Protein AF-A0A6M8MHC4-F1 (afdb_monomer_lite)

Radius of gyration: 24.28 Å; chains: 1; bounding box: 52×31×83 Å

InterPro domains:
  IPR009468 Protein of unknown function DUF1090 [PF06476] (12-115)

Foldseek 3Di:
DDDDPPPPPPPPPPPQAVLNVVLVVLVVVLVVCVVVVVVVSNVVSVVVSVVSVVQCVVPVNSVVVLVVVLVVLVVVLVVLVVVLVVLVVCVVVDDPVVSVVVNVVSVVVNVVSVVVSVVSVVVD

Organism: NCBI:txid1848766

pLDDT: mean 88.91, std 14.84, range [40.06, 98.25]

Secondary structure (DSSP, 8-state):
-----------------HHHHHHHHHHHHHHHHHHTT-HHHHHHHHHHHHHHHHHHHH-TTHHHHHHHHHHHHHHHHHHHHHHHHHHHHTGGGS-HHHHHHHHHHHHHHHHHHHHHHHHHHHT-

Sequence (124 aa):
MKQLLFLLALCSFAFSTQCEVKIEQIQKEIAYAKNYNHQEKALSLELALKEVQADCAKDPLFYDKKLEAKKLKEQEVEKIEQELKELKKQKDYMSKAEYKSKKEALKDKKDKIKKEIKEYIDNL

Structure (mmCIF, N/CA/C/O backbone):
data_AF-A0A6M8MHC4-F1
#
_entry.id   AF-A0A6M8MHC4-F1
#
loop_
_atom_site.group_PDB
_atom_site.id
_atom_site.type_symbol
_atom_site.label_atom_id
_atom_site.label_alt_id
_atom_site.label_comp_id
_atom_site.label_asym_id
_atom_site.label_entity_id
_atom_site.label_seq_id
_atom_site.pdbx_PDB_ins_code
_atom_site.Cartn_x
_atom_site.Cartn_y
_atom_site.Cartn_z
_atom_site.occupancy
_atom_site.B_iso_or_equiv
_atom_site.auth_seq_id
_atom_site.auth_comp_id
_atom_site.auth_asym_id
_atom_site.auth_atom_id
_atom_site.pdbx_PDB_model_num
ATOM 1 N N . MET A 1 1 ? 30.565 -12.765 50.464 1.00 40.06 1 MET A N 1
ATOM 2 C CA . MET A 1 1 ? 30.448 -12.222 49.093 1.00 40.06 1 MET A CA 1
ATOM 3 C C . MET A 1 1 ? 29.012 -12.427 48.641 1.00 40.06 1 MET A C 1
ATOM 5 O O . MET A 1 1 ? 28.560 -13.563 48.588 1.00 40.06 1 MET A O 1
ATOM 9 N N . LYS A 1 2 ? 28.254 -11.335 48.512 1.00 46.06 2 LYS A N 1
ATOM 10 C CA . LYS A 1 2 ? 26.793 -11.340 48.360 1.00 46.06 2 LYS A CA 1
ATOM 11 C C . LYS A 1 2 ? 26.457 -11.522 46.878 1.00 46.06 2 LYS A C 1
ATOM 13 O O . LYS A 1 2 ? 26.894 -10.724 46.058 1.00 46.06 2 LYS A O 1
ATOM 18 N N . GLN A 1 3 ? 25.769 -12.617 46.568 1.00 51.75 3 GLN A N 1
ATOM 19 C CA . GLN A 1 3 ? 25.369 -13.024 45.221 1.00 51.75 3 GLN A CA 1
ATOM 20 C C . GLN A 1 3 ? 24.595 -11.898 44.517 1.00 51.75 3 GLN A C 1
ATOM 22 O O . GLN A 1 3 ? 23.599 -11.400 45.043 1.00 51.75 3 GLN A O 1
ATOM 27 N N . LEU A 1 4 ? 25.090 -11.487 43.348 1.00 59.81 4 LEU A N 1
ATOM 28 C CA . LEU A 1 4 ? 24.461 -10.502 42.476 1.00 59.81 4 LEU A CA 1
ATOM 29 C C . LEU A 1 4 ? 23.346 -11.210 41.689 1.00 59.81 4 LEU A C 1
ATOM 31 O O . LEU A 1 4 ? 23.614 -11.965 40.758 1.00 59.81 4 LEU A O 1
ATOM 35 N N . LEU A 1 5 ? 22.096 -10.994 42.092 1.00 54.75 5 LEU A N 1
ATOM 36 C CA . LEU A 1 5 ? 20.913 -11.451 41.364 1.00 54.75 5 LEU A CA 1
ATOM 37 C C . LEU A 1 5 ? 20.698 -10.508 40.169 1.00 54.75 5 LEU A C 1
ATOM 39 O O . LEU A 1 5 ? 20.102 -9.442 40.301 1.00 54.75 5 LEU A O 1
ATOM 43 N N . PHE A 1 6 ? 21.244 -10.875 39.008 1.00 54.12 6 PHE A N 1
ATOM 44 C CA . PHE A 1 6 ? 20.951 -10.212 37.738 1.00 54.12 6 PHE A CA 1
ATOM 45 C C . PHE A 1 6 ? 19.524 -10.583 37.306 1.00 54.12 6 PHE A C 1
ATOM 47 O O . PHE A 1 6 ? 19.286 -11.666 36.773 1.00 54.12 6 PHE A O 1
ATOM 54 N N . LEU A 1 7 ? 18.562 -9.688 37.549 1.00 53.00 7 LEU A N 1
ATOM 55 C CA . LEU A 1 7 ? 17.245 -9.745 36.916 1.00 53.00 7 LEU A CA 1
ATOM 56 C C . LEU A 1 7 ? 17.415 -9.358 35.438 1.00 53.00 7 LEU A C 1
ATOM 58 O O . LEU A 1 7 ? 17.488 -8.179 35.094 1.00 53.00 7 LEU A O 1
ATOM 62 N N . LEU A 1 8 ? 17.510 -10.355 34.558 1.00 53.84 8 LEU A N 1
ATOM 63 C CA . LEU A 1 8 ? 17.373 -10.151 33.118 1.00 53.84 8 LEU A CA 1
ATOM 64 C C . LEU A 1 8 ? 15.891 -9.873 32.828 1.00 53.84 8 LEU A C 1
ATOM 66 O O . LEU A 1 8 ? 15.085 -10.791 32.687 1.00 53.84 8 LEU A O 1
ATOM 70 N N . ALA A 1 9 ? 15.516 -8.595 32.786 1.00 57.66 9 ALA A N 1
ATOM 71 C CA . ALA A 1 9 ? 14.230 -8.177 32.247 1.00 57.66 9 ALA A CA 1
ATOM 72 C C . ALA A 1 9 ? 14.233 -8.456 30.735 1.00 57.66 9 ALA A C 1
ATOM 74 O O . ALA A 1 9 ? 14.798 -7.700 29.946 1.00 57.66 9 ALA A O 1
ATOM 75 N N . LEU A 1 10 ? 13.639 -9.581 30.338 1.00 54.06 10 LEU A N 1
ATOM 76 C CA . LEU A 1 10 ? 13.294 -9.866 28.950 1.00 54.06 10 LEU A CA 1
ATOM 77 C C . LEU A 1 10 ? 12.214 -8.863 28.528 1.00 54.06 10 LEU A C 1
ATOM 79 O O . LEU A 1 10 ? 11.029 -9.081 28.764 1.00 54.06 10 LEU A O 1
ATOM 83 N N . CYS A 1 11 ? 12.619 -7.746 27.924 1.00 49.69 11 CYS A N 1
ATOM 84 C CA . CYS A 1 11 ? 11.700 -6.905 27.168 1.00 49.69 11 CYS A CA 1
ATOM 85 C C . CYS A 1 11 ? 11.207 -7.722 25.970 1.00 49.69 11 CYS A C 1
ATOM 87 O O . CYS A 1 11 ? 11.884 -7.819 24.947 1.00 49.69 11 CYS A O 1
ATOM 89 N N . SER A 1 12 ? 10.039 -8.348 26.102 1.00 48.94 12 SER A N 1
ATOM 90 C CA . SER A 1 12 ? 9.301 -8.876 24.963 1.00 48.94 12 SER A CA 1
ATOM 91 C C . SER A 1 12 ? 8.945 -7.694 24.065 1.00 48.94 12 SER A C 1
ATOM 93 O O . SER A 1 12 ? 8.055 -6.910 24.388 1.00 48.94 12 SER A O 1
ATOM 95 N N . PHE A 1 13 ? 9.659 -7.535 22.950 1.00 50.59 13 PHE A N 1
ATOM 96 C CA . PHE A 1 13 ? 9.204 -6.685 21.857 1.00 50.59 13 PHE A CA 1
ATOM 97 C C . PHE A 1 13 ? 7.928 -7.324 21.303 1.00 50.59 13 PHE A C 1
ATOM 99 O O . PHE A 1 13 ? 7.989 -8.221 20.464 1.00 50.59 13 PHE A O 1
ATOM 106 N N . ALA A 1 14 ? 6.773 -6.923 21.832 1.00 57.09 14 ALA A N 1
ATOM 107 C CA . ALA A 1 14 ? 5.495 -7.244 21.224 1.00 57.09 14 ALA A CA 1
ATOM 108 C C . ALA A 1 14 ? 5.482 -6.572 19.846 1.00 57.09 14 ALA A C 1
ATOM 110 O O . ALA A 1 14 ? 5.455 -5.346 19.742 1.00 57.09 14 ALA A O 1
ATOM 111 N N . PHE A 1 15 ? 5.601 -7.375 18.791 1.00 66.25 15 PHE A N 1
ATOM 112 C CA . PHE A 1 15 ? 5.405 -6.904 17.429 1.00 66.25 15 PHE A CA 1
ATOM 113 C C . PHE A 1 15 ? 3.901 -6.706 17.259 1.00 66.25 15 PHE A C 1
ATOM 115 O O . PHE A 1 15 ? 3.166 -7.686 17.145 1.00 66.25 15 PHE A O 1
ATOM 122 N N . SER A 1 16 ? 3.440 -5.457 17.329 1.00 78.94 16 SER A N 1
ATOM 123 C CA . SER A 1 16 ? 2.025 -5.162 17.135 1.00 78.94 16 SER A CA 1
ATOM 124 C C . SER A 1 16 ? 1.633 -5.424 15.685 1.00 78.94 16 SER A C 1
ATOM 126 O O . SER A 1 16 ? 2.325 -5.021 14.745 1.00 78.94 16 SER A O 1
ATOM 128 N N . THR A 1 17 ? 0.522 -6.131 15.500 1.00 90.62 17 THR A N 1
ATOM 129 C CA . THR A 1 17 ? -0.044 -6.381 14.167 1.00 90.62 17 THR A CA 1
ATOM 130 C C . THR A 1 17 ? -0.668 -5.102 13.615 1.00 90.62 17 THR A C 1
ATOM 132 O O . THR A 1 17 ? -1.065 -4.206 14.368 1.00 90.62 17 THR A O 1
ATOM 135 N N . GLN A 1 18 ? -0.830 -5.005 12.293 1.00 92.06 18 GLN A N 1
ATOM 136 C CA . GLN A 1 18 ? -1.581 -3.884 11.713 1.00 92.06 18 GLN A CA 1
ATOM 137 C C . GLN A 1 18 ? -3.037 -3.856 12.202 1.00 92.06 18 GLN A C 1
ATOM 139 O O . GLN A 1 18 ? -3.637 -2.785 12.278 1.00 92.06 18 GLN A O 1
ATOM 144 N N . CYS A 1 19 ? -3.588 -5.010 12.585 1.00 93.69 19 CYS A N 1
ATOM 145 C CA . CYS A 1 19 ? -4.874 -5.110 13.265 1.00 93.69 19 CYS A CA 1
ATOM 146 C C . CYS A 1 19 ? -4.905 -4.324 14.583 1.00 93.69 19 CYS A C 1
ATOM 148 O O . CYS A 1 19 ? -5.766 -3.463 14.763 1.00 93.69 19 CYS A O 1
ATOM 150 N N . GLU A 1 20 ? -3.950 -4.570 15.481 1.00 93.50 20 GLU A N 1
ATOM 151 C CA . GLU A 1 20 ? -3.858 -3.867 16.769 1.00 93.50 20 GLU A CA 1
ATOM 152 C C . GLU A 1 20 ? -3.671 -2.361 16.580 1.00 93.50 20 GLU A C 1
ATOM 154 O O . GLU A 1 20 ? -4.393 -1.565 17.182 1.00 93.50 20 GLU A O 1
ATOM 159 N N . VAL A 1 21 ? -2.764 -1.969 15.678 1.00 93.44 21 VAL A N 1
ATOM 160 C CA . VAL A 1 21 ? -2.493 -0.558 15.374 1.00 93.44 21 VAL A CA 1
ATOM 161 C C . VAL A 1 21 ? -3.750 0.149 14.864 1.00 93.44 21 VAL A C 1
ATOM 163 O O . VAL A 1 21 ? -4.073 1.243 15.331 1.00 93.44 21 VAL A O 1
ATOM 166 N N . LYS A 1 22 ? -4.486 -0.463 13.927 1.00 93.62 22 LYS A N 1
ATOM 167 C CA . LYS A 1 22 ? -5.676 0.150 13.321 1.00 93.62 22 LYS A CA 1
ATOM 168 C C . LYS A 1 22 ? -6.833 0.257 14.317 1.00 93.62 22 LYS A C 1
ATOM 170 O O . LYS A 1 22 ? -7.501 1.289 14.367 1.00 93.62 22 LYS A O 1
ATOM 175 N N . ILE A 1 23 ? -7.035 -0.765 15.153 1.00 95.81 23 ILE A N 1
ATOM 176 C CA . ILE A 1 23 ? -8.030 -0.743 16.237 1.00 95.81 23 ILE A CA 1
ATOM 177 C C . ILE A 1 23 ? -7.726 0.395 17.218 1.00 95.81 23 ILE A C 1
ATOM 179 O O . ILE A 1 23 ? -8.615 1.190 17.526 1.00 95.81 23 ILE A O 1
ATOM 183 N N . GLU A 1 24 ? -6.476 0.512 17.673 1.00 96.19 24 GLU A N 1
ATOM 184 C CA . GLU A 1 24 ? -6.067 1.548 18.626 1.00 96.19 24 GLU A CA 1
ATOM 185 C C . GLU A 1 24 ? -6.232 2.963 18.042 1.00 96.19 24 GLU A C 1
ATOM 187 O O . GLU A 1 24 ? -6.707 3.877 18.721 1.00 96.19 24 GLU A O 1
ATOM 192 N N . GLN A 1 25 ? -5.880 3.153 16.766 1.00 96.19 25 GLN A N 1
ATOM 193 C CA . GLN A 1 25 ? -6.048 4.429 16.065 1.00 96.19 25 GLN A CA 1
ATOM 194 C C . GLN A 1 25 ? -7.518 4.848 15.980 1.00 96.19 25 GLN A C 1
ATOM 196 O O . GLN A 1 25 ? -7.853 5.969 16.364 1.00 96.19 25 GLN A O 1
ATOM 201 N N . ILE A 1 26 ? -8.409 3.949 15.555 1.00 96.69 26 ILE A N 1
ATOM 202 C CA . ILE A 1 26 ? -9.842 4.260 15.453 1.00 96.69 26 ILE A CA 1
ATOM 203 C C . ILE A 1 26 ? -10.428 4.558 16.837 1.00 96.69 26 ILE A C 1
ATOM 205 O O . ILE A 1 26 ? -11.200 5.501 16.989 1.00 96.69 26 ILE A O 1
ATOM 209 N N . GLN A 1 27 ? -10.022 3.826 17.879 1.00 98.00 27 GLN A N 1
ATOM 210 C CA . GLN A 1 27 ? -10.445 4.113 19.254 1.00 98.00 27 GLN A CA 1
ATOM 211 C C . GLN A 1 27 ? -10.017 5.512 19.722 1.00 98.00 27 GLN A C 1
ATOM 213 O O . GLN A 1 27 ? -10.823 6.231 20.321 1.00 98.00 27 GLN A O 1
ATOM 218 N N . LYS A 1 28 ? -8.781 5.933 19.414 1.00 98.19 28 LYS A N 1
ATOM 219 C CA . LYS A 1 28 ? -8.301 7.301 19.678 1.00 98.19 28 LYS A CA 1
ATOM 220 C C . LYS A 1 28 ? -9.134 8.344 18.932 1.00 98.19 28 LYS A C 1
ATOM 222 O O . LYS A 1 28 ? -9.509 9.357 19.523 1.00 98.19 28 LYS A O 1
ATOM 227 N N . GLU A 1 29 ? -9.471 8.093 17.669 1.00 97.69 29 GLU A N 1
ATOM 228 C CA . GLU A 1 29 ? -10.313 8.996 16.879 1.00 97.69 29 GLU A CA 1
ATOM 229 C C . GLU A 1 29 ? -11.757 9.074 17.392 1.00 97.69 29 GLU A C 1
ATOM 231 O O . GLU A 1 29 ? -12.332 10.163 17.409 1.00 97.69 29 GLU A O 1
ATOM 236 N N . ILE A 1 30 ? -12.334 7.964 17.867 1.00 98.06 30 ILE A N 1
ATOM 237 C CA . ILE A 1 30 ? -13.653 7.947 18.521 1.00 98.06 30 ILE A CA 1
ATOM 238 C C . ILE A 1 30 ? -13.614 8.802 19.786 1.00 98.06 30 ILE A C 1
ATOM 240 O O . ILE A 1 30 ? -14.494 9.640 19.990 1.00 98.06 30 ILE A O 1
ATOM 244 N N . ALA A 1 31 ? -12.599 8.612 20.635 1.00 98.06 31 ALA A N 1
ATOM 245 C CA . ALA A 1 31 ? -12.441 9.383 21.864 1.00 98.06 31 ALA A CA 1
ATOM 246 C C . ALA A 1 31 ? -12.322 10.884 21.566 1.00 98.06 31 ALA A C 1
ATOM 248 O O . ALA A 1 31 ? -13.012 11.694 22.187 1.00 98.06 31 ALA A O 1
ATOM 249 N N . TYR A 1 32 ? -11.519 11.246 20.562 1.00 98.25 32 TYR A N 1
ATOM 250 C CA . TYR A 1 32 ? -11.423 12.617 20.073 1.00 98.25 32 TYR A CA 1
ATOM 251 C C . TYR A 1 32 ? -12.787 13.134 19.590 1.00 98.25 32 TYR A C 1
ATOM 253 O O . TYR A 1 32 ? -13.260 14.162 20.067 1.00 98.25 32 TYR A O 1
ATOM 261 N N . ALA A 1 33 ? -13.471 12.411 18.699 1.00 98.12 33 ALA A N 1
ATOM 262 C CA . ALA A 1 33 ? -14.768 12.829 18.168 1.00 98.12 33 ALA A CA 1
ATOM 263 C C . ALA A 1 33 ? -15.807 13.060 19.280 1.00 98.12 33 ALA A C 1
ATOM 265 O O . ALA A 1 33 ? -16.505 14.073 19.260 1.00 98.12 33 ALA A O 1
ATOM 266 N N . LYS A 1 34 ? -15.861 12.178 20.285 1.00 97.44 34 LYS A N 1
ATOM 267 C CA . LYS A 1 34 ? -16.739 12.336 21.454 1.00 97.44 34 LYS A CA 1
ATOM 268 C C . LYS A 1 34 ? -16.374 13.562 22.288 1.00 97.44 34 LYS A C 1
ATOM 270 O O . LYS A 1 34 ? -17.266 14.322 22.652 1.00 97.44 34 LYS A O 1
ATOM 275 N N . ASN A 1 35 ? -15.084 13.787 22.544 1.00 97.94 35 ASN A N 1
ATOM 276 C CA . ASN A 1 35 ? -14.610 14.920 23.344 1.00 97.94 35 ASN A CA 1
ATOM 277 C C . ASN A 1 35 ? -14.934 16.285 22.709 1.00 97.94 35 ASN A C 1
ATOM 279 O O . ASN A 1 35 ? -15.186 17.252 23.419 1.00 97.94 35 ASN A O 1
ATOM 283 N N . TYR A 1 36 ? -14.963 16.359 21.376 1.00 97.44 36 TYR A N 1
ATOM 284 C CA . TYR A 1 36 ? -15.271 17.584 20.628 1.00 97.44 36 TYR A CA 1
ATOM 285 C C . TYR A 1 36 ? -16.724 17.642 20.115 1.00 97.44 36 TYR A C 1
ATOM 287 O O . TYR A 1 36 ? -17.032 18.416 19.213 1.00 97.44 36 TYR A O 1
ATOM 295 N N . ASN A 1 37 ? -17.637 16.853 20.699 1.00 95.81 37 ASN A N 1
ATOM 296 C CA . ASN A 1 37 ? -19.070 16.823 20.363 1.00 95.81 37 ASN A CA 1
ATOM 297 C C . ASN A 1 37 ? -19.390 16.501 18.887 1.00 95.81 37 ASN A C 1
ATOM 299 O O . ASN A 1 37 ? -20.446 16.865 18.372 1.00 95.81 37 ASN A O 1
ATOM 303 N N . HIS A 1 38 ? -18.520 15.759 18.202 1.00 96.88 38 HIS A N 1
ATOM 304 C CA . HIS A 1 38 ? -18.737 15.273 16.837 1.00 96.88 38 HIS A CA 1
ATOM 305 C C . HIS A 1 38 ? -19.441 13.906 16.839 1.00 96.88 38 HIS A C 1
ATOM 307 O O . HIS A 1 38 ? -18.860 12.893 16.446 1.00 96.88 38 HIS A O 1
ATOM 313 N N . GLN A 1 39 ? -20.695 13.863 17.298 1.00 95.56 39 GLN A N 1
ATOM 314 C CA . GLN A 1 39 ? -21.434 12.608 17.524 1.00 95.56 39 GLN A CA 1
ATOM 315 C C . GLN A 1 39 ? -21.600 11.755 16.253 1.00 95.56 39 GLN A C 1
ATOM 317 O O . GLN A 1 39 ? -21.339 10.556 16.282 1.00 95.56 39 GLN A O 1
ATOM 322 N N . GLU A 1 40 ? -21.943 12.361 15.112 1.00 97.19 40 GLU A N 1
ATOM 323 C CA . GLU A 1 40 ? -22.080 11.637 13.834 1.00 97.19 40 GLU A CA 1
ATOM 324 C C . GLU A 1 40 ? -20.763 10.994 13.376 1.00 97.19 40 GLU A C 1
ATOM 326 O O . GLU A 1 40 ? -20.737 9.857 12.892 1.00 97.19 40 GLU A O 1
ATOM 331 N N . LYS A 1 41 ? -19.644 11.699 13.590 1.00 96.31 41 LYS A N 1
ATOM 332 C CA . LYS A 1 41 ? -18.307 11.174 13.302 1.00 96.31 41 LYS A CA 1
ATOM 333 C C . LYS A 1 41 ? -17.969 10.013 14.234 1.00 96.31 41 LYS A C 1
ATOM 335 O O . LYS A 1 41 ? -17.455 9.003 13.768 1.00 96.31 41 LYS A O 1
ATOM 340 N N . ALA A 1 42 ? -18.272 10.138 15.527 1.00 98.00 42 ALA A N 1
ATOM 341 C CA . ALA A 1 42 ? -18.041 9.070 16.496 1.00 98.00 42 ALA A CA 1
ATOM 342 C C . ALA A 1 42 ? -18.815 7.793 16.126 1.00 98.00 42 ALA A C 1
ATOM 344 O O . ALA A 1 42 ? -18.224 6.719 16.121 1.00 98.00 42 ALA A O 1
ATOM 345 N N . LEU A 1 43 ? -20.090 7.913 15.740 1.00 97.81 43 LEU A N 1
ATOM 346 C CA . LEU A 1 43 ? -20.904 6.776 15.291 1.00 97.81 43 LEU A CA 1
ATOM 347 C C . LEU A 1 43 ? -20.329 6.116 14.032 1.00 97.81 43 LEU A C 1
ATOM 349 O O . LEU A 1 43 ? -20.209 4.894 13.975 1.00 97.81 43 LEU A O 1
ATOM 353 N N . SER A 1 44 ? -19.923 6.917 13.044 1.00 97.44 44 SER A N 1
ATOM 354 C CA . SER A 1 44 ? -19.284 6.400 11.825 1.00 97.44 44 SER A CA 1
ATOM 355 C C . SER A 1 44 ? -17.989 5.640 12.137 1.00 97.44 44 SER A C 1
ATOM 357 O O . SER A 1 44 ? -17.761 4.553 11.610 1.00 97.44 44 SER A O 1
ATOM 359 N N . LEU A 1 45 ? -17.160 6.171 13.039 1.00 97.69 45 LEU A N 1
ATOM 360 C CA . LEU A 1 45 ? -15.924 5.517 13.469 1.00 97.69 45 LEU A CA 1
ATOM 361 C C . LEU A 1 45 ? -16.184 4.242 14.287 1.00 97.69 45 LEU A C 1
ATOM 363 O O . LEU A 1 45 ? -15.430 3.283 14.166 1.00 97.69 45 LEU A O 1
ATOM 367 N N . GLU A 1 46 ? -17.246 4.190 15.094 1.00 97.94 46 GLU A N 1
ATOM 368 C CA . GLU A 1 46 ? -17.646 2.975 15.817 1.00 97.94 46 GLU A CA 1
ATOM 369 C C . GLU A 1 46 ? -18.103 1.856 14.871 1.00 97.94 46 GLU A C 1
ATOM 371 O O . GLU A 1 46 ? -17.829 0.683 15.133 1.00 97.94 46 GLU A O 1
ATOM 376 N N . LEU A 1 47 ? -18.769 2.198 13.764 1.00 97.56 47 LEU A N 1
ATOM 377 C CA . LEU A 1 47 ? -19.095 1.234 12.710 1.00 97.56 47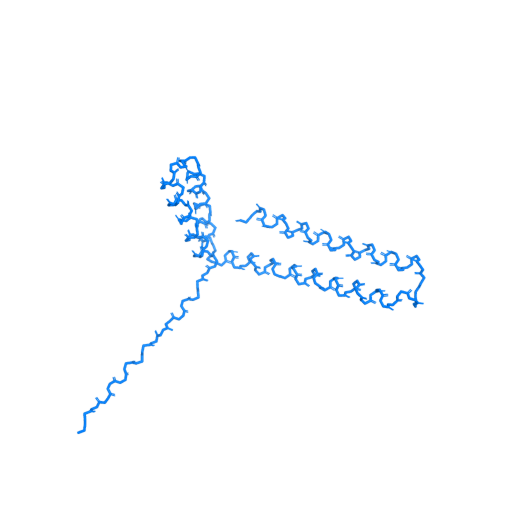 LEU A CA 1
ATOM 378 C C . LEU A 1 47 ? -17.825 0.723 12.022 1.00 97.56 47 LEU A C 1
ATOM 380 O O . LEU A 1 47 ? -17.631 -0.490 11.947 1.00 97.56 47 LEU A O 1
ATOM 384 N N . ALA A 1 48 ? -16.920 1.625 11.632 1.00 95.81 48 ALA A N 1
ATOM 385 C CA . ALA A 1 48 ? -15.631 1.251 11.050 1.00 95.81 48 ALA A CA 1
ATOM 386 C C . ALA A 1 48 ? -14.798 0.370 12.001 1.00 95.81 48 ALA A C 1
ATOM 388 O O . ALA A 1 48 ? -14.179 -0.604 11.577 1.00 95.81 48 ALA A O 1
ATOM 389 N N . LEU A 1 49 ? -14.824 0.654 13.309 1.00 97.50 49 LEU A N 1
ATOM 390 C CA . LEU A 1 49 ? -14.154 -0.167 14.318 1.00 97.50 49 LEU A CA 1
ATOM 391 C C . LEU A 1 49 ? -14.682 -1.606 14.320 1.00 97.50 49 LEU A C 1
ATOM 393 O O . LEU A 1 49 ? -13.887 -2.541 14.405 1.00 97.50 49 LEU A O 1
ATOM 397 N N . LYS A 1 50 ? -16.004 -1.795 14.215 1.00 97.44 50 LYS A N 1
ATOM 398 C CA . LYS A 1 50 ? -16.613 -3.133 14.155 1.00 97.44 50 LYS A CA 1
ATOM 399 C C . LYS A 1 50 ? -16.195 -3.894 12.900 1.00 97.44 50 LYS A C 1
ATOM 401 O O . LYS A 1 50 ? -15.941 -5.092 12.989 1.00 97.44 50 LYS A O 1
ATOM 406 N N . GLU A 1 51 ? -16.105 -3.218 11.759 1.00 95.50 51 GLU A N 1
ATOM 407 C CA . GLU A 1 51 ? -15.636 -3.822 10.506 1.00 95.50 51 GLU A CA 1
ATOM 408 C C . GLU A 1 51 ? -14.177 -4.274 10.622 1.00 95.50 51 GLU A C 1
ATOM 410 O O . GLU A 1 51 ? -13.876 -5.442 10.375 1.00 95.50 51 GLU A O 1
ATOM 415 N N . VAL A 1 52 ? -13.294 -3.399 11.115 1.00 94.88 52 VAL A N 1
ATOM 416 C CA . VAL A 1 52 ? -11.878 -3.722 11.360 1.00 94.88 52 VAL A CA 1
ATOM 417 C C . VAL A 1 52 ? -11.741 -4.892 12.334 1.00 94.88 52 VAL A C 1
ATOM 419 O O . VAL A 1 52 ? -10.971 -5.818 12.088 1.00 94.88 52 VAL A O 1
ATOM 422 N N . GLN A 1 53 ? -12.507 -4.897 13.428 1.00 96.12 53 GLN A N 1
ATOM 423 C CA . GLN A 1 53 ? -12.509 -6.001 14.390 1.00 96.12 53 GLN A CA 1
ATOM 424 C C . GLN A 1 53 ? -12.987 -7.314 13.765 1.00 96.12 53 GLN A C 1
ATOM 426 O O . GLN A 1 53 ? -12.416 -8.363 14.057 1.00 96.12 53 GLN A O 1
ATOM 431 N N . ALA A 1 54 ? -14.003 -7.275 12.900 1.00 96.94 54 ALA A N 1
ATOM 432 C CA . ALA A 1 54 ? -14.499 -8.458 12.207 1.00 96.94 54 ALA A CA 1
ATOM 433 C C . ALA A 1 54 ? -13.471 -9.016 11.211 1.00 96.94 54 ALA A C 1
ATOM 435 O O . ALA A 1 54 ? -13.299 -10.232 11.135 1.00 96.94 54 ALA A O 1
ATOM 436 N N . ASP A 1 55 ? -12.768 -8.154 10.477 1.00 94.50 55 ASP A N 1
ATOM 437 C CA . ASP A 1 55 ? -11.686 -8.565 9.579 1.00 94.50 55 ASP A CA 1
ATOM 438 C C . ASP A 1 55 ? -10.517 -9.183 10.356 1.00 94.50 55 ASP A C 1
ATOM 440 O O . ASP A 1 55 ? -10.055 -10.274 10.018 1.00 94.50 55 ASP A O 1
ATOM 444 N N . CYS A 1 56 ? -10.113 -8.559 11.463 1.00 95.06 56 CYS A N 1
ATOM 445 C CA . CYS A 1 56 ? -9.054 -9.065 12.337 1.00 95.06 56 CYS A CA 1
ATOM 446 C C . CYS A 1 56 ? -9.425 -10.364 13.066 1.00 95.06 56 CYS A C 1
ATOM 448 O O . CYS A 1 56 ? -8.559 -11.198 13.320 1.00 95.06 56 CYS A O 1
ATOM 450 N N . ALA A 1 57 ? -10.705 -10.566 13.388 1.00 95.44 57 ALA A N 1
ATOM 451 C CA . ALA A 1 57 ? -11.187 -11.817 13.967 1.00 95.44 57 ALA A CA 1
ATOM 452 C C . ALA A 1 57 ? -11.161 -12.974 12.955 1.00 95.44 57 ALA A C 1
ATOM 454 O O . ALA A 1 57 ? -10.939 -14.120 13.345 1.00 95.44 57 ALA A O 1
ATOM 455 N N . LYS A 1 58 ? -11.377 -12.689 11.662 1.00 95.69 58 LYS A N 1
ATOM 456 C CA . LYS A 1 58 ? -11.250 -13.689 10.589 1.00 95.6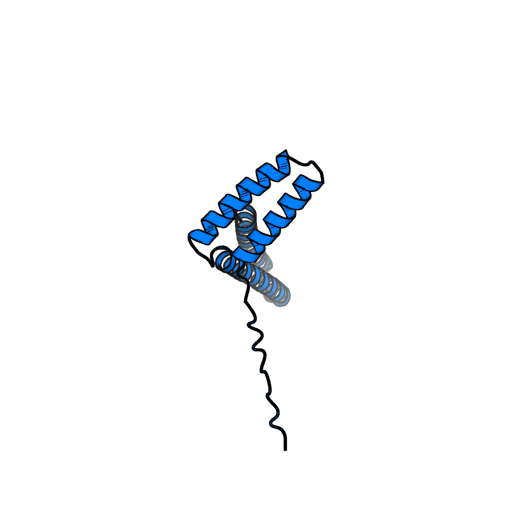9 58 LYS A CA 1
ATOM 457 C C . LYS A 1 58 ? -9.790 -14.049 10.327 1.00 95.69 58 LYS A C 1
ATOM 459 O O . LYS A 1 58 ? -9.483 -15.218 10.113 1.00 95.69 58 LYS A O 1
ATOM 464 N N . ASP A 1 59 ? -8.910 -13.052 10.306 1.00 92.44 59 ASP A N 1
ATOM 465 C CA . ASP A 1 59 ? -7.479 -13.220 10.064 1.00 92.44 59 ASP A CA 1
ATOM 466 C C . ASP A 1 59 ? -6.682 -12.151 10.837 1.00 92.44 59 ASP A C 1
ATOM 468 O O . ASP A 1 59 ? -6.698 -10.980 10.450 1.00 92.44 59 ASP A O 1
ATOM 472 N N . PRO A 1 60 ? -5.935 -12.529 11.892 1.00 91.88 60 PRO A N 1
ATOM 473 C CA . PRO A 1 60 ? -5.145 -11.581 12.684 1.00 91.88 60 PRO A CA 1
ATOM 474 C C . PRO A 1 60 ? -4.075 -10.825 11.885 1.00 91.88 60 PRO A C 1
ATOM 476 O O . PRO A 1 60 ? -3.604 -9.782 12.329 1.00 91.88 60 PRO A O 1
ATOM 479 N N . LEU A 1 61 ? -3.691 -11.339 10.710 1.00 93.50 61 LEU A N 1
ATOM 480 C CA . LEU A 1 61 ? -2.721 -10.725 9.803 1.00 93.50 61 LEU A CA 1
ATOM 481 C C . LEU A 1 61 ? -3.387 -10.093 8.577 1.00 93.50 61 LEU A C 1
ATOM 483 O O . LEU A 1 61 ? -2.699 -9.795 7.601 1.00 93.50 61 LEU A O 1
ATOM 487 N N . PHE A 1 62 ? -4.709 -9.893 8.586 1.00 91.38 62 PHE A N 1
ATOM 488 C CA . PHE A 1 62 ? -5.444 -9.363 7.438 1.00 91.38 62 PHE A CA 1
ATOM 489 C C . PHE A 1 62 ? -4.816 -8.064 6.922 1.00 91.38 62 PHE A C 1
ATOM 491 O O . PHE A 1 62 ? -4.404 -7.982 5.765 1.00 91.38 62 PHE A O 1
ATOM 498 N N . TYR A 1 63 ? -4.663 -7.069 7.799 1.00 91.00 63 TYR A N 1
ATOM 499 C CA . TYR A 1 63 ? -4.090 -5.776 7.428 1.00 91.00 63 TYR A CA 1
ATOM 500 C C . TYR A 1 63 ? -2.577 -5.830 7.172 1.00 91.00 63 TYR A C 1
ATOM 502 O O . TYR A 1 63 ? -2.083 -5.049 6.361 1.00 91.00 63 TYR A O 1
ATOM 510 N N . ASP A 1 64 ? -1.847 -6.767 7.783 1.00 92.19 64 ASP A N 1
ATOM 511 C CA . ASP A 1 64 ? -0.424 -6.998 7.503 1.00 92.19 64 ASP A CA 1
ATOM 512 C C . ASP A 1 64 ? -0.218 -7.519 6.077 1.00 92.19 64 ASP A C 1
ATOM 514 O O . ASP A 1 64 ? 0.544 -6.935 5.305 1.00 92.19 64 ASP A O 1
ATOM 518 N N . LYS A 1 65 ? -0.975 -8.551 5.684 1.00 90.81 65 LYS A N 1
ATOM 519 C CA . LYS A 1 65 ? -0.996 -9.081 4.312 1.00 90.81 65 LYS A CA 1
ATOM 520 C C . LYS A 1 65 ? -1.423 -8.008 3.324 1.00 90.81 65 LYS A C 1
ATOM 522 O O . LYS A 1 65 ? -0.839 -7.887 2.245 1.00 90.81 65 LYS A O 1
ATOM 527 N N . LYS A 1 66 ? -2.419 -7.196 3.701 1.00 88.19 66 LYS A N 1
ATOM 528 C CA . LYS A 1 66 ? -2.841 -6.067 2.875 1.00 88.19 66 LYS A CA 1
ATOM 529 C C . LYS A 1 66 ? -1.704 -5.060 2.670 1.00 88.19 66 LYS A C 1
ATOM 531 O O . LYS A 1 66 ? -1.410 -4.660 1.541 1.00 88.19 66 LYS A O 1
ATOM 536 N N . LEU A 1 67 ? -1.020 -4.681 3.742 1.00 89.50 67 LEU A N 1
ATOM 537 C CA . LEU A 1 67 ? 0.114 -3.766 3.679 1.00 89.50 67 LEU A CA 1
ATOM 538 C C . LEU A 1 67 ? 1.274 -4.337 2.849 1.00 89.50 67 LEU A C 1
ATOM 540 O O . LEU A 1 67 ? 1.893 -3.604 2.079 1.00 89.50 67 LEU A O 1
ATOM 544 N N . GLU A 1 68 ? 1.563 -5.629 2.972 1.00 90.88 68 GLU A N 1
ATOM 545 C CA . GLU A 1 68 ? 2.591 -6.304 2.179 1.00 90.88 68 GLU A CA 1
ATOM 546 C C . GLU A 1 68 ? 2.254 -6.297 0.683 1.00 90.88 68 GLU A C 1
ATOM 548 O O . GLU A 1 68 ? 3.081 -5.886 -0.131 1.00 90.88 68 GLU A O 1
ATOM 553 N N . ALA A 1 69 ? 1.018 -6.647 0.315 1.00 89.38 69 ALA A N 1
ATOM 554 C CA . ALA A 1 69 ? 0.561 -6.599 -1.071 1.00 89.38 69 ALA A CA 1
ATOM 555 C C . ALA A 1 69 ? 0.694 -5.190 -1.670 1.00 89.38 69 ALA A C 1
ATOM 557 O O . ALA A 1 69 ? 1.136 -5.032 -2.810 1.00 89.38 69 ALA A O 1
ATOM 558 N N . LYS A 1 70 ? 0.371 -4.152 -0.888 1.00 90.00 70 LYS A N 1
ATOM 559 C CA . LYS A 1 70 ? 0.587 -2.758 -1.291 1.00 90.00 70 LYS A CA 1
ATOM 560 C C . LYS A 1 70 ? 2.070 -2.466 -1.542 1.00 90.00 70 LYS A C 1
ATOM 562 O O . LYS A 1 70 ? 2.400 -1.941 -2.603 1.00 90.00 70 LYS A O 1
ATOM 567 N N . LYS A 1 71 ? 2.958 -2.838 -0.613 1.00 92.00 71 LYS A N 1
ATOM 568 C CA . LYS A 1 71 ? 4.411 -2.624 -0.751 1.00 92.00 71 LYS A CA 1
ATOM 569 C C . LYS A 1 71 ? 4.975 -3.303 -1.998 1.00 92.00 71 LYS A C 1
ATOM 571 O O . LYS A 1 71 ? 5.781 -2.707 -2.703 1.00 92.00 71 LYS A O 1
ATOM 576 N N . LEU A 1 72 ? 4.531 -4.523 -2.301 1.00 93.31 72 LEU A N 1
ATOM 577 C CA . LEU A 1 72 ? 4.953 -5.239 -3.508 1.00 93.31 72 LEU A CA 1
ATOM 578 C C . LEU A 1 72 ? 4.555 -4.481 -4.783 1.00 93.31 72 LEU A C 1
ATOM 580 O O . LEU A 1 72 ? 5.380 -4.304 -5.677 1.00 93.31 72 LEU A O 1
ATOM 584 N N . LYS A 1 73 ? 3.327 -3.954 -4.848 1.00 92.94 73 LYS A N 1
ATOM 585 C CA . LYS A 1 73 ? 2.882 -3.131 -5.984 1.00 92.94 73 LYS A CA 1
ATOM 586 C C . LYS A 1 73 ? 3.649 -1.811 -6.089 1.00 92.94 73 LYS A C 1
ATOM 588 O O . LYS A 1 73 ? 3.971 -1.373 -7.191 1.00 92.94 73 LYS A O 1
ATOM 593 N N . GLU A 1 74 ? 3.970 -1.173 -4.967 1.00 94.25 74 GLU A N 1
ATOM 594 C CA . GLU A 1 74 ? 4.809 0.033 -4.950 1.00 94.25 74 GLU A CA 1
ATOM 595 C C . GLU A 1 74 ? 6.216 -0.260 -5.496 1.00 94.25 74 GLU A C 1
ATOM 597 O O . GLU A 1 74 ? 6.709 0.479 -6.348 1.00 94.25 74 GLU A O 1
ATOM 602 N N . GLN A 1 75 ? 6.815 -1.395 -5.124 1.00 96.56 75 GLN A N 1
ATOM 603 C CA . GLN A 1 75 ? 8.090 -1.848 -5.691 1.00 96.56 75 GLN A CA 1
ATOM 604 C C . GLN A 1 75 ? 8.004 -2.118 -7.200 1.00 96.56 75 GLN A C 1
ATOM 606 O O . GLN A 1 75 ? 8.957 -1.856 -7.934 1.00 96.56 75 GLN A O 1
ATOM 611 N N . GLU A 1 76 ? 6.881 -2.634 -7.705 1.00 96.06 76 GLU A N 1
ATOM 612 C CA . GLU A 1 76 ? 6.677 -2.780 -9.152 1.00 96.06 76 GLU A CA 1
ATOM 613 C C . GLU A 1 76 ? 6.628 -1.426 -9.868 1.00 96.06 76 GLU A C 1
ATOM 615 O O . GLU A 1 76 ? 7.213 -1.275 -10.943 1.00 96.06 76 GLU A O 1
ATOM 620 N N . VAL A 1 77 ? 5.985 -0.422 -9.265 1.00 97.12 77 VAL A N 1
ATOM 621 C CA . VAL A 1 77 ? 5.994 0.950 -9.790 1.00 97.12 77 VAL A CA 1
ATOM 622 C C . VAL A 1 77 ? 7.420 1.497 -9.840 1.00 97.12 77 VAL A C 1
ATOM 624 O O . VAL A 1 77 ? 7.809 2.065 -10.862 1.00 97.12 77 VAL A O 1
ATOM 627 N N . GLU A 1 78 ? 8.215 1.294 -8.789 1.00 97.50 78 GLU A N 1
ATOM 628 C CA . GLU A 1 78 ? 9.621 1.712 -8.752 1.00 97.50 78 GLU A CA 1
ATOM 629 C C . GLU A 1 78 ? 10.459 1.031 -9.841 1.00 97.50 78 GLU A C 1
ATOM 631 O O . GLU A 1 78 ? 11.234 1.699 -10.531 1.00 97.50 78 GLU A O 1
ATOM 636 N N . LYS A 1 79 ? 10.269 -0.276 -10.064 1.00 97.88 79 LYS A N 1
ATOM 637 C CA . LYS A 1 79 ? 10.930 -1.010 -11.157 1.00 97.88 79 LYS A CA 1
ATOM 638 C C . LYS A 1 79 ? 10.574 -0.424 -12.520 1.00 97.88 79 LYS A C 1
ATOM 640 O O . LYS A 1 79 ? 11.465 -0.167 -13.323 1.00 97.88 79 LYS A O 1
ATOM 645 N N . ILE A 1 80 ? 9.300 -0.118 -12.768 1.00 97.81 80 ILE A N 1
ATOM 646 C CA . ILE A 1 80 ? 8.878 0.512 -14.029 1.00 97.81 80 ILE A CA 1
ATOM 647 C C . ILE A 1 80 ? 9.481 1.917 -14.179 1.00 97.81 80 ILE A C 1
ATOM 649 O O . ILE A 1 80 ? 9.844 2.336 -15.278 1.00 97.81 80 ILE A O 1
ATOM 653 N N . GLU A 1 81 ? 9.627 2.672 -13.089 1.00 97.50 81 GLU A N 1
ATOM 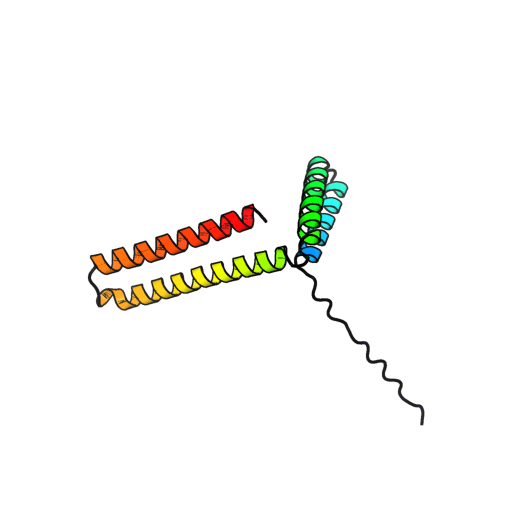654 C CA . GLU A 1 81 ? 10.319 3.962 -13.126 1.00 97.50 81 GLU A CA 1
ATOM 655 C C . GLU A 1 81 ? 11.805 3.825 -13.467 1.00 97.50 81 GLU A C 1
ATOM 657 O O . GLU A 1 81 ? 12.341 4.662 -14.199 1.00 97.50 81 GLU A O 1
ATOM 662 N N . GLN A 1 82 ? 12.467 2.776 -12.978 1.00 98.12 82 GLN A N 1
ATOM 663 C CA . GLN A 1 82 ? 13.834 2.442 -13.370 1.00 98.12 82 GLN A CA 1
ATOM 664 C C . GLN A 1 82 ? 13.899 2.044 -14.850 1.00 98.12 82 GLN A C 1
ATOM 666 O O . GLN A 1 82 ? 14.711 2.601 -15.584 1.00 98.12 82 GLN A O 1
ATOM 671 N N . GLU A 1 83 ? 12.993 1.189 -15.327 1.00 97.69 83 GLU A N 1
ATOM 672 C CA . GLU A 1 83 ? 1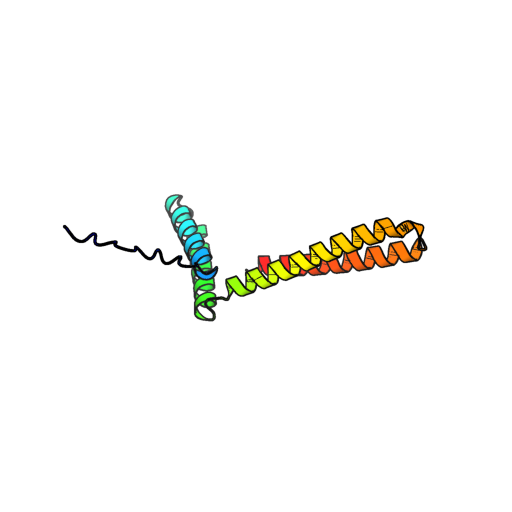2.897 0.812 -16.745 1.00 97.69 83 GLU A CA 1
ATOM 673 C C . GLU A 1 83 ? 12.680 2.034 -17.649 1.00 97.69 83 GLU A C 1
ATOM 675 O O . GLU A 1 83 ? 13.326 2.165 -18.686 1.00 97.69 83 GLU A O 1
ATOM 680 N N . LEU A 1 84 ? 11.841 2.992 -17.240 1.00 97.81 84 LEU A N 1
ATOM 681 C CA . LEU A 1 84 ? 11.653 4.256 -17.957 1.00 97.81 84 LEU A CA 1
ATOM 682 C C . LEU A 1 84 ? 12.934 5.106 -18.004 1.00 97.81 84 LEU A C 1
ATOM 684 O O . LEU A 1 84 ? 13.190 5.775 -19.012 1.00 97.81 84 LEU A O 1
ATOM 688 N N . LYS A 1 85 ? 13.736 5.110 -16.930 1.00 97.75 85 LYS A N 1
ATOM 689 C CA . LYS A 1 85 ? 15.037 5.801 -16.894 1.00 97.75 85 LYS A CA 1
ATOM 690 C C . LYS A 1 85 ? 16.040 5.127 -17.828 1.00 97.75 85 LYS A C 1
ATOM 692 O O . LYS A 1 85 ? 16.700 5.832 -18.590 1.00 97.75 85 LYS A O 1
ATOM 697 N N . GLU A 1 86 ? 16.118 3.800 -17.820 1.00 97.00 86 GLU A N 1
ATOM 698 C CA . GLU A 1 86 ? 16.997 3.047 -18.720 1.00 97.00 86 GLU A CA 1
ATOM 699 C C . GLU A 1 86 ? 16.569 3.194 -20.185 1.00 97.00 86 GLU A C 1
ATOM 701 O O . GLU A 1 86 ? 17.398 3.501 -21.042 1.00 97.00 86 GLU A O 1
ATOM 706 N N . LEU A 1 87 ? 15.266 3.126 -20.475 1.00 96.69 87 LEU A N 1
ATOM 707 C CA . LEU A 1 87 ? 14.722 3.373 -21.812 1.00 96.69 87 LEU A CA 1
ATOM 708 C C . LEU A 1 87 ? 15.104 4.768 -22.330 1.00 96.69 87 LEU A C 1
ATOM 710 O O . LEU A 1 87 ? 15.411 4.936 -23.509 1.00 96.69 87 LEU A O 1
ATOM 714 N N . LYS A 1 88 ? 15.125 5.781 -21.453 1.00 95.88 88 LYS A N 1
ATOM 715 C CA . LYS A 1 88 ? 15.562 7.137 -21.811 1.00 95.88 88 LYS A CA 1
ATOM 716 C C . LYS A 1 88 ? 17.044 7.187 -22.197 1.00 95.88 88 LYS A C 1
ATOM 718 O O . LYS A 1 88 ? 17.374 7.928 -23.118 1.00 95.88 88 LYS A O 1
ATOM 723 N N . LYS A 1 89 ? 17.916 6.419 -21.533 1.00 96.31 89 LYS A N 1
ATOM 724 C CA . LYS A 1 89 ? 19.346 6.320 -21.890 1.00 96.31 89 LYS A CA 1
ATOM 725 C C . LYS A 1 89 ? 19.555 5.610 -23.228 1.00 96.31 89 LYS A C 1
ATOM 727 O O . LYS A 1 89 ? 20.480 5.938 -23.957 1.00 96.31 89 LYS A O 1
ATOM 732 N N . GLN A 1 90 ? 18.678 4.666 -23.560 1.00 93.88 90 GLN A N 1
ATOM 733 C CA . GLN A 1 90 ? 18.746 3.894 -24.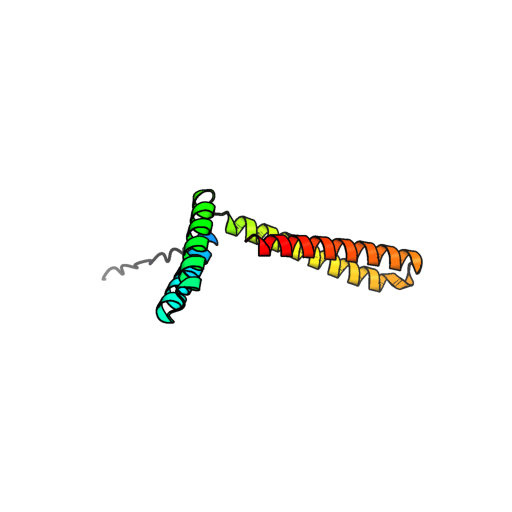802 1.00 93.88 90 GLN A CA 1
ATOM 734 C C . GLN A 1 90 ? 18.081 4.585 -26.001 1.00 93.88 90 GLN A C 1
ATOM 736 O O . GLN A 1 90 ? 18.085 4.038 -27.101 1.00 93.88 90 GLN A O 1
ATOM 741 N N . LYS A 1 91 ? 17.506 5.779 -25.812 1.00 93.06 91 LYS A N 1
ATOM 742 C CA . LYS A 1 91 ? 16.707 6.483 -26.824 1.00 93.06 91 LYS A CA 1
ATOM 743 C C . LYS A 1 91 ? 17.427 6.635 -28.169 1.00 93.06 91 LYS A C 1
ATOM 745 O O . LYS A 1 91 ? 16.777 6.507 -29.200 1.00 93.06 91 LYS A O 1
ATOM 750 N N . ASP A 1 92 ? 18.731 6.895 -28.151 1.00 94.75 92 ASP A N 1
ATOM 751 C CA . ASP A 1 92 ? 19.515 7.151 -29.366 1.00 94.75 92 ASP A CA 1
ATOM 752 C C . ASP A 1 92 ? 19.891 5.864 -30.126 1.00 94.75 92 ASP A C 1
ATOM 754 O O . ASP A 1 92 ? 20.301 5.926 -31.281 1.00 94.75 92 ASP A O 1
ATOM 758 N N . TYR A 1 93 ? 19.693 4.694 -29.510 1.00 94.75 93 TYR A N 1
ATOM 759 C CA . TYR A 1 93 ? 19.969 3.378 -30.097 1.00 94.75 93 TYR A CA 1
ATOM 760 C C . TYR A 1 93 ? 18.726 2.717 -30.713 1.00 94.75 93 TYR A C 1
ATOM 762 O O . TYR A 1 93 ? 18.794 1.572 -31.151 1.00 94.75 93 TYR A O 1
ATOM 770 N N . MET A 1 94 ? 17.580 3.404 -30.730 1.00 95.00 94 MET A N 1
ATOM 771 C CA . MET A 1 94 ? 16.315 2.866 -31.237 1.00 95.00 94 MET A CA 1
ATOM 772 C C . MET A 1 94 ? 15.550 3.884 -32.077 1.00 95.00 94 MET A C 1
ATOM 774 O O . MET A 1 94 ? 15.765 5.094 -31.997 1.00 95.00 94 MET A O 1
ATOM 778 N N . SER A 1 95 ? 14.608 3.396 -32.885 1.00 96.81 95 SER A N 1
ATOM 779 C CA . SER A 1 95 ? 13.761 4.287 -33.677 1.00 96.81 95 SER A CA 1
ATOM 780 C C . SER A 1 95 ? 12.832 5.117 -32.782 1.00 96.81 95 SER A C 1
ATOM 782 O O . SER A 1 95 ? 12.398 4.690 -31.708 1.00 96.81 95 SER A O 1
ATOM 784 N N . LYS A 1 96 ? 12.441 6.309 -33.253 1.00 95.19 96 LYS A N 1
ATOM 785 C CA . LYS A 1 96 ? 11.477 7.171 -32.544 1.00 95.19 96 LYS A CA 1
ATOM 786 C C . LYS A 1 96 ? 10.144 6.460 -32.276 1.00 95.19 96 LYS A C 1
ATOM 788 O O . LYS A 1 96 ? 9.542 6.680 -31.225 1.00 95.19 96 LYS A O 1
ATOM 793 N N . ALA A 1 97 ? 9.682 5.643 -33.225 1.00 96.75 97 ALA A N 1
ATOM 794 C CA . ALA A 1 97 ? 8.441 4.884 -33.104 1.00 96.75 97 ALA A CA 1
ATOM 795 C C . ALA A 1 97 ? 8.550 3.809 -32.012 1.00 96.75 97 ALA A C 1
ATOM 797 O O . ALA A 1 97 ? 7.682 3.727 -31.144 1.00 96.75 97 ALA A O 1
ATOM 798 N N . GLU A 1 98 ? 9.655 3.061 -32.000 1.00 95.81 98 GLU A N 1
ATOM 799 C CA . GLU A 1 98 ? 9.930 2.036 -30.992 1.00 95.81 98 GLU A CA 1
ATOM 800 C C . GLU A 1 98 ? 10.038 2.631 -29.582 1.00 95.81 98 GLU A C 1
ATOM 802 O O . GLU A 1 98 ? 9.379 2.155 -28.657 1.00 95.81 98 GLU A O 1
ATOM 807 N N . TYR A 1 99 ? 10.795 3.723 -29.423 1.00 96.19 99 TYR A N 1
ATOM 808 C CA . TYR A 1 99 ? 10.914 4.424 -28.142 1.00 96.19 99 TYR A CA 1
ATOM 809 C C . TYR A 1 99 ? 9.552 4.887 -27.614 1.00 96.19 99 TYR A C 1
ATOM 811 O O . TYR A 1 99 ? 9.249 4.718 -26.431 1.00 96.19 99 TYR A O 1
ATOM 819 N N . LYS A 1 100 ? 8.721 5.477 -28.485 1.00 96.44 100 LYS A N 1
ATOM 820 C CA . LYS A 1 100 ? 7.390 5.964 -28.109 1.00 96.44 100 LYS A CA 1
ATOM 821 C C . LYS A 1 100 ? 6.497 4.811 -27.647 1.00 96.44 100 LYS A C 1
ATOM 823 O O . LYS A 1 100 ? 5.934 4.907 -26.561 1.00 96.44 100 LYS A O 1
ATOM 828 N N . SER A 1 101 ? 6.450 3.722 -28.414 1.00 97.00 101 SER A N 1
ATOM 829 C CA . SER A 1 101 ? 5.646 2.539 -28.092 1.00 97.00 101 SER A CA 1
ATOM 830 C C . SER A 1 101 ? 6.058 1.903 -26.758 1.00 97.00 101 SER A C 1
ATOM 832 O O . SER A 1 101 ? 5.213 1.718 -25.884 1.00 97.00 101 SER A O 1
ATOM 834 N N . LYS A 1 102 ? 7.360 1.658 -26.539 1.00 96.88 102 LYS A N 1
ATOM 835 C CA . LYS A 1 102 ? 7.870 1.102 -25.270 1.00 96.88 102 LYS A CA 1
ATOM 836 C C . LYS A 1 102 ? 7.557 2.011 -24.081 1.00 96.88 102 LYS A C 1
ATOM 838 O O . LYS A 1 102 ? 7.148 1.542 -23.023 1.00 96.88 102 LYS A O 1
ATOM 843 N N . LYS A 1 103 ? 7.724 3.325 -24.252 1.00 97.50 103 LYS A N 1
ATOM 844 C CA . LYS A 1 103 ? 7.442 4.306 -23.200 1.00 97.50 103 LYS A CA 1
ATOM 845 C C . LYS A 1 103 ? 5.957 4.355 -22.836 1.00 97.50 103 LYS A C 1
ATOM 847 O O . LYS A 1 103 ? 5.648 4.493 -21.656 1.00 97.50 103 LYS A O 1
ATOM 852 N N . GLU A 1 104 ? 5.065 4.296 -23.820 1.00 97.75 104 GLU A N 1
ATOM 853 C CA . GLU A 1 104 ? 3.613 4.263 -23.601 1.00 97.75 104 GLU A CA 1
ATOM 854 C C . GLU A 1 104 ? 3.208 2.983 -22.869 1.00 97.75 104 GLU A C 1
ATOM 856 O O . GLU A 1 104 ? 2.609 3.079 -21.805 1.00 97.75 104 GLU A O 1
ATOM 861 N N . ALA A 1 105 ? 3.683 1.814 -23.308 1.00 97.88 105 ALA A N 1
ATOM 862 C CA . ALA A 1 105 ? 3.407 0.547 -22.630 1.00 97.88 105 ALA A CA 1
ATOM 863 C C . ALA A 1 105 ? 3.849 0.540 -21.150 1.00 97.88 105 ALA A C 1
ATOM 865 O O . ALA A 1 105 ? 3.114 0.077 -20.276 1.00 97.88 105 ALA A O 1
ATOM 866 N N . LEU A 1 106 ? 5.033 1.086 -20.845 1.00 97.75 106 LEU A N 1
ATOM 867 C CA . LEU A 1 106 ? 5.512 1.212 -19.463 1.00 97.75 106 LEU A CA 1
ATOM 868 C C . LEU A 1 106 ? 4.659 2.183 -18.638 1.00 97.75 106 LEU A C 1
ATOM 870 O O . LEU A 1 106 ? 4.381 1.918 -17.469 1.00 97.75 106 LEU A O 1
ATOM 874 N N . LYS A 1 107 ? 4.225 3.300 -19.230 1.00 97.50 107 LYS A N 1
ATOM 875 C CA . LYS A 1 107 ? 3.326 4.247 -18.561 1.00 97.50 107 LYS A CA 1
ATOM 876 C C . LYS A 1 107 ? 1.962 3.629 -18.278 1.00 97.50 107 LYS A C 1
ATOM 878 O O . LYS A 1 107 ? 1.515 3.708 -17.142 1.00 97.50 107 LYS A O 1
ATOM 883 N N . ASP A 1 108 ? 1.368 2.952 -19.252 1.00 97.69 108 ASP A N 1
ATOM 884 C CA . ASP A 1 108 ? 0.065 2.306 -19.095 1.00 97.69 108 ASP A CA 1
ATOM 885 C C . ASP A 1 108 ? 0.116 1.228 -18.006 1.00 97.69 108 ASP A C 1
ATOM 887 O O . ASP A 1 108 ? -0.760 1.158 -17.141 1.00 97.69 108 ASP A O 1
ATOM 891 N N . LYS A 1 109 ? 1.191 0.425 -17.981 1.00 97.19 109 LYS A N 1
ATOM 892 C CA . LYS A 1 109 ? 1.421 -0.566 -16.922 1.00 97.19 109 LYS A CA 1
ATOM 893 C C . LYS A 1 109 ? 1.540 0.097 -15.549 1.00 97.19 109 LYS A C 1
ATOM 895 O O . LYS A 1 109 ? 0.908 -0.351 -14.594 1.00 97.19 109 LYS A O 1
ATOM 900 N N . LYS A 1 110 ? 2.317 1.179 -15.448 1.00 97.12 110 LYS A N 1
ATOM 901 C CA . LYS A 1 110 ? 2.471 1.955 -14.211 1.00 97.12 110 LYS A CA 1
ATOM 902 C C . LYS A 1 110 ? 1.140 2.530 -13.733 1.00 97.12 110 LYS A C 1
ATOM 904 O O . LYS A 1 110 ? 0.832 2.433 -12.548 1.00 97.12 110 LYS A O 1
ATOM 909 N N . ASP A 1 111 ? 0.364 3.122 -14.631 1.00 96.62 111 ASP A N 1
ATOM 910 C CA . ASP A 1 111 ? -0.910 3.757 -14.299 1.00 96.62 111 ASP A CA 1
ATOM 911 C C . ASP A 1 111 ? -1.951 2.719 -13.870 1.00 96.62 111 ASP A C 1
ATOM 913 O O . ASP A 1 111 ? -2.682 2.947 -12.903 1.00 96.62 111 ASP A O 1
ATOM 917 N N . LYS A 1 112 ? -1.948 1.531 -14.489 1.00 95.88 112 LYS A N 1
ATOM 918 C CA . LYS A 1 112 ? -2.761 0.395 -14.044 1.00 95.88 112 LYS A CA 1
ATOM 919 C C . LYS A 1 112 ? -2.402 -0.038 -12.621 1.00 95.88 112 LYS A C 1
ATOM 921 O O . LYS A 1 112 ? -3.289 -0.111 -11.778 1.00 95.88 112 LYS 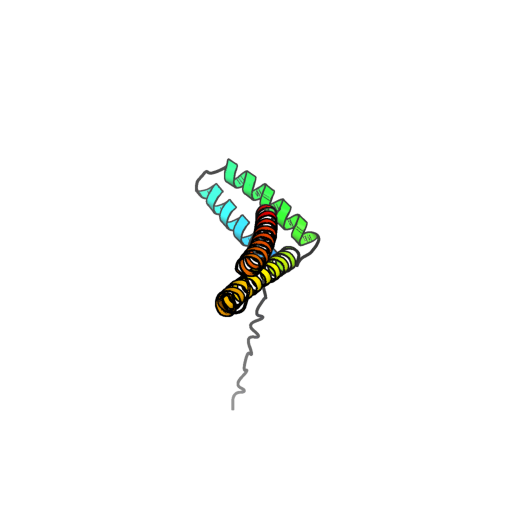A O 1
ATOM 926 N N . ILE A 1 113 ? -1.118 -0.256 -12.326 1.00 94.50 113 ILE A N 1
ATOM 927 C CA . ILE A 1 113 ? -0.683 -0.668 -10.979 1.00 94.50 113 ILE A CA 1
ATOM 928 C C . ILE A 1 113 ? -1.022 0.414 -9.948 1.00 94.50 113 ILE A C 1
ATOM 930 O O . ILE A 1 113 ? -1.520 0.107 -8.868 1.00 94.50 113 ILE A O 1
ATOM 934 N N . LYS A 1 114 ? -0.834 1.696 -10.282 1.00 93.88 114 LYS A N 1
ATOM 935 C CA . LYS A 1 114 ? -1.233 2.810 -9.409 1.00 93.88 114 LYS A CA 1
ATOM 936 C C . LYS A 1 114 ? -2.732 2.831 -9.128 1.00 93.88 114 LYS A C 1
ATOM 938 O O . LYS A 1 114 ? -3.125 3.099 -7.994 1.00 93.88 114 LYS A O 1
ATOM 943 N N . LYS A 1 115 ? -3.560 2.552 -10.136 1.00 93.06 115 LYS A N 1
ATOM 944 C CA . LYS A 1 115 ? -5.010 2.438 -9.962 1.00 93.06 115 LYS A CA 1
ATOM 945 C C . LYS A 1 115 ? -5.356 1.283 -9.025 1.00 93.06 115 LYS A C 1
ATOM 947 O O . LYS A 1 115 ? -6.129 1.485 -8.099 1.00 93.06 115 LYS A O 1
ATOM 952 N N . GLU A 1 116 ? -4.716 0.131 -9.198 1.00 89.62 116 GLU A N 1
ATOM 953 C CA . GLU A 1 116 ? -4.914 -1.013 -8.309 1.00 89.62 116 GLU A CA 1
ATOM 954 C C . GLU A 1 116 ? -4.463 -0.726 -6.868 1.00 89.62 116 GLU A C 1
ATOM 956 O O . GLU A 1 116 ? -5.134 -1.149 -5.935 1.00 89.62 116 GLU A O 1
ATOM 961 N N . ILE A 1 117 ? -3.354 -0.003 -6.659 1.00 88.81 117 ILE A N 1
ATOM 962 C CA . ILE A 1 117 ? -2.927 0.442 -5.319 1.00 88.81 117 ILE A CA 1
ATOM 963 C C . ILE A 1 117 ? -3.983 1.368 -4.707 1.00 88.81 117 ILE A C 1
ATOM 965 O O . ILE A 1 117 ? -4.308 1.230 -3.531 1.00 88.81 117 ILE A O 1
ATOM 969 N N . LYS A 1 118 ? -4.521 2.309 -5.492 1.00 86.88 118 LYS A N 1
ATOM 970 C CA . LYS A 1 118 ? -5.536 3.254 -5.020 1.00 86.88 118 LYS A CA 1
ATOM 971 C C . LYS A 1 118 ? -6.828 2.542 -4.625 1.00 86.88 118 LYS A C 1
ATOM 973 O O . LYS A 1 118 ? -7.286 2.722 -3.507 1.00 86.88 118 LYS A O 1
ATOM 978 N N . GLU A 1 119 ? -7.361 1.690 -5.498 1.00 83.38 119 GLU A N 1
ATOM 979 C CA . GLU A 1 119 ? -8.546 0.875 -5.200 1.00 83.38 119 GLU A CA 1
ATOM 980 C C . GLU A 1 119 ? -8.329 0.020 -3.949 1.00 83.38 119 GLU A C 1
ATOM 982 O O . GLU A 1 119 ? -9.245 -0.192 -3.164 1.00 83.38 119 GLU A O 1
ATOM 987 N N . TYR A 1 120 ? -7.104 -0.445 -3.723 1.00 74.81 120 TYR A N 1
ATOM 988 C CA . TYR A 1 120 ? -6.773 -1.203 -2.529 1.00 74.81 120 TYR A CA 1
ATOM 989 C C . TYR A 1 120 ? -6.789 -0.369 -1.243 1.00 74.81 120 TYR A C 1
ATOM 991 O O . TYR A 1 120 ? -7.245 -0.860 -0.216 1.00 74.81 120 TYR A O 1
ATOM 999 N N . ILE A 1 121 ? -6.299 0.877 -1.298 1.00 73.56 121 ILE A N 1
ATOM 1000 C CA . ILE A 1 121 ? -6.318 1.835 -0.179 1.00 73.56 121 ILE A CA 1
ATOM 1001 C C . ILE A 1 121 ? -7.745 2.294 0.127 1.00 73.56 121 ILE A C 1
ATOM 1003 O O . ILE A 1 121 ? -8.105 2.415 1.291 1.00 73.56 121 ILE A O 1
ATOM 1007 N N . ASP A 1 122 ? -8.557 2.522 -0.902 1.00 70.00 122 ASP A N 1
ATOM 1008 C CA . ASP A 1 122 ? -9.934 2.989 -0.734 1.00 70.00 122 ASP A CA 1
ATOM 1009 C C . ASP A 1 122 ? -10.843 1.886 -0.135 1.00 70.00 122 ASP A C 1
ATOM 1011 O O . ASP A 1 122 ? -11.858 2.191 0.483 1.00 70.00 122 ASP A O 1
ATOM 1015 N N . ASN A 1 123 ? -10.458 0.606 -0.266 1.00 61.34 123 ASN A N 1
ATOM 1016 C CA . ASN A 1 123 ? -11.142 -0.567 0.310 1.00 61.34 123 ASN A CA 1
ATOM 1017 C C . ASN A 1 123 ? -10.469 -1.100 1.599 1.00 61.34 123 ASN A C 1
ATOM 1019 O O . ASN A 1 123 ? -10.586 -2.290 1.938 1.00 61.34 123 ASN A O 1
ATOM 1023 N N . LEU A 1 124 ? -9.672 -0.262 2.268 1.00 57.50 124 LEU A N 1
ATOM 1024 C CA . LEU A 1 124 ? -8.841 -0.632 3.416 1.00 57.50 124 LEU A CA 1
ATOM 1025 C C . LEU A 1 124 ? -9.341 -0.022 4.721 1.00 57.50 124 LEU A C 1
ATOM 1027 O O . LEU A 1 124 ? -9.653 -0.840 5.614 1.00 57.50 124 LEU A O 1
#